Protein AF-A0A7V6TTZ9-F1 (afdb_monomer_lite)

Secondary structure (DSSP, 8-state):
-------HHHHHHHHHHHHHHHHHHHHHHHHHT-HHHHHHHHHHHHHHHHHHHTTT-HHHHHHHHHHHHHHHHHH-HHHHHHHHSS--SSPPPEETTEES---SHHHHHHHHHHHHHHTTS------HHHHHHHHHHHHHHHHHHHHTTSS---S-HHHHHHHHHHHHHHTT-

Sequence (173 aa):
KTVIKISYIEIAVFVTWRIGIIYSIGFLEFEIRSPAFIKHFQFTSLINEALAENEDDCLKQIMAVSKLYVKFMVENPEHFKFIFMTDHHNPIILKNGKFIKTDRWIVSVLENLFIGLRKNESSSESSWSLDALTIWSLIHGFTTMLVNNTIKYEGDYLDAVSLMLKEKVKILE

Structure (mmCIF, N/CA/C/O backbone):
data_AF-A0A7V6TTZ9-F1
#
_entry.id   AF-A0A7V6TTZ9-F1
#
loop_
_atom_site.group_PDB
_atom_site.id
_atom_site.type_symbol
_atom_site.label_atom_id
_atom_site.label_alt_id
_atom_site.label_comp_id
_atom_site.label_asym_id
_atom_site.label_entity_id
_atom_site.label_seq_id
_atom_site.pdbx_PDB_ins_code
_atom_site.Cartn_x
_atom_site.Cartn_y
_atom_site.Cartn_z
_atom_site.occupancy
_atom_site.B_iso_or_equiv
_atom_site.auth_seq_id
_atom_site.auth_comp_id
_atom_site.auth_asym_id
_atom_site.auth_atom_id
_atom_site.pdbx_PDB_model_num
ATOM 1 N N . LYS A 1 1 ? 21.110 68.713 -27.243 1.00 40.41 1 LYS A N 1
ATOM 2 C CA . LYS A 1 1 ? 21.946 67.497 -27.090 1.00 40.41 1 LYS A CA 1
ATOM 3 C C . LYS A 1 1 ? 21.763 66.981 -25.671 1.00 40.41 1 LYS A C 1
ATOM 5 O O . LYS A 1 1 ? 22.404 67.504 -24.774 1.00 40.41 1 LYS A O 1
ATOM 10 N N . THR A 1 2 ? 20.888 66.000 -25.477 1.00 29.00 2 THR A N 1
ATOM 11 C CA . THR A 1 2 ? 20.738 65.315 -24.187 1.00 29.00 2 THR A CA 1
ATOM 12 C C . THR A 1 2 ? 21.121 63.869 -24.437 1.00 29.00 2 THR A C 1
ATOM 14 O O . THR A 1 2 ? 20.373 63.119 -25.053 1.00 29.00 2 THR A O 1
ATOM 17 N N . VAL A 1 3 ? 22.356 63.525 -24.081 1.00 35.50 3 VAL A N 1
ATOM 18 C CA . VAL A 1 3 ? 22.851 62.150 -24.140 1.00 35.50 3 VAL A CA 1
ATOM 19 C C . VAL A 1 3 ? 22.308 61.458 -22.898 1.00 35.50 3 VAL A C 1
ATOM 21 O O . VAL A 1 3 ? 22.708 61.792 -21.784 1.00 35.50 3 VAL A O 1
ATOM 24 N N . ILE A 1 4 ? 21.367 60.534 -23.084 1.00 36.41 4 ILE A N 1
ATOM 25 C CA . ILE A 1 4 ? 20.889 59.665 -22.010 1.00 36.41 4 ILE A CA 1
ATOM 26 C C . ILE A 1 4 ? 22.043 58.708 -21.692 1.00 36.41 4 ILE A C 1
ATOM 28 O O . ILE A 1 4 ? 22.330 57.783 -22.450 1.00 36.41 4 ILE A O 1
ATOM 32 N N . LYS A 1 5 ? 22.759 58.980 -20.598 1.00 34.91 5 LYS A N 1
ATOM 3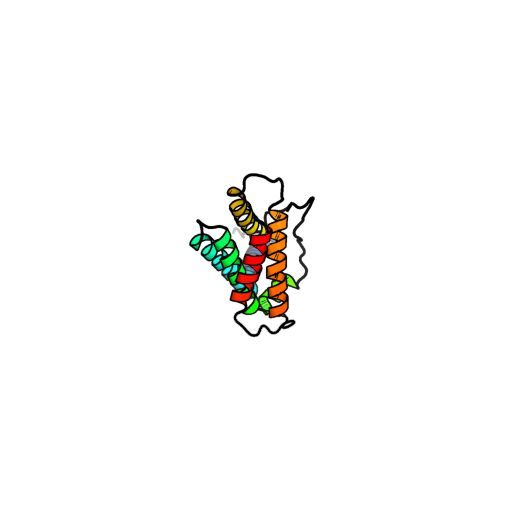3 C CA . LYS A 1 5 ? 23.713 58.041 -20.002 1.00 34.91 5 LYS A CA 1
ATOM 34 C C . LYS A 1 5 ? 22.902 56.931 -19.339 1.00 34.91 5 LYS A C 1
ATOM 36 O O . LYS A 1 5 ? 22.510 57.063 -18.186 1.00 34.91 5 LYS A O 1
ATOM 41 N N . ILE A 1 6 ? 22.648 55.855 -20.074 1.00 39.97 6 ILE A N 1
ATOM 42 C CA . ILE A 1 6 ? 22.178 54.608 -19.470 1.00 39.97 6 ILE A CA 1
ATOM 43 C C . ILE A 1 6 ? 23.391 53.994 -18.770 1.00 39.97 6 ILE A C 1
ATOM 45 O O . ILE A 1 6 ? 24.400 53.680 -19.405 1.00 39.97 6 ILE A O 1
ATOM 49 N N . SER A 1 7 ? 23.331 53.923 -17.442 1.00 34.72 7 SER A N 1
ATOM 50 C CA . SER A 1 7 ? 24.369 53.301 -16.624 1.00 34.72 7 SER A CA 1
ATOM 51 C C . SER A 1 7 ? 24.420 51.803 -16.932 1.00 34.72 7 SER A C 1
ATOM 53 O O . SER A 1 7 ? 23.385 51.139 -16.950 1.00 34.72 7 SER A O 1
ATOM 55 N N . TYR A 1 8 ? 25.621 51.250 -17.132 1.00 32.38 8 TYR A N 1
ATOM 56 C CA . TYR A 1 8 ? 25.862 49.814 -17.364 1.00 32.38 8 TYR A CA 1
ATOM 57 C C . TYR A 1 8 ? 25.227 48.900 -16.291 1.00 32.38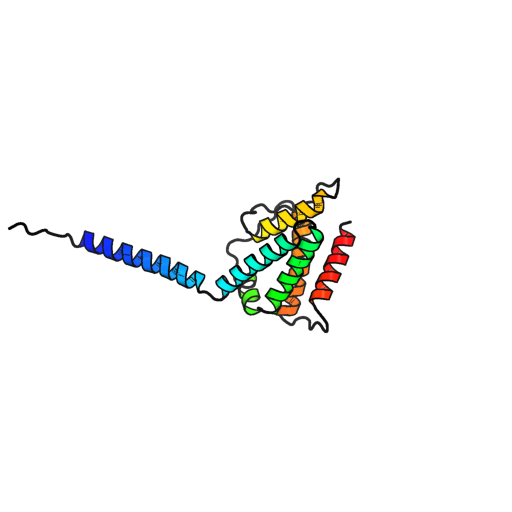 8 TYR A C 1
ATOM 59 O O . TYR A 1 8 ? 24.996 47.718 -16.538 1.00 32.38 8 TYR A O 1
ATOM 67 N N . ILE A 1 9 ? 24.905 49.453 -15.119 1.00 35.25 9 ILE A N 1
ATOM 68 C CA . ILE A 1 9 ? 24.276 48.752 -13.996 1.00 35.25 9 ILE A CA 1
ATOM 69 C C . ILE A 1 9 ? 22.792 48.440 -14.276 1.00 35.25 9 ILE A C 1
ATOM 71 O O . ILE A 1 9 ? 22.319 47.373 -13.895 1.00 35.25 9 ILE A O 1
ATOM 75 N N . GLU A 1 10 ? 22.060 49.291 -15.003 1.00 30.56 10 GLU A N 1
ATOM 76 C CA . GLU A 1 10 ? 20.623 49.074 -15.260 1.00 30.56 10 GLU A CA 1
ATOM 77 C C . GLU A 1 10 ? 20.367 47.997 -16.326 1.00 30.56 10 GLU A C 1
ATOM 79 O O . GLU A 1 10 ? 19.408 47.231 -16.225 1.00 30.56 10 GLU A O 1
ATOM 84 N N . ILE A 1 11 ? 21.269 47.856 -17.304 1.00 35.59 11 ILE A N 1
ATOM 85 C CA . ILE A 1 11 ? 21.198 46.790 -18.319 1.00 35.59 11 ILE A CA 1
ATOM 86 C C . ILE A 1 11 ? 21.558 45.429 -17.697 1.00 35.59 11 ILE A C 1
ATOM 88 O O . ILE A 1 11 ? 20.930 44.418 -18.014 1.00 35.59 11 ILE A O 1
ATOM 92 N N . ALA A 1 12 ? 22.510 45.394 -16.759 1.00 28.44 12 ALA A N 1
ATOM 93 C CA . ALA A 1 12 ? 22.902 44.167 -16.064 1.00 28.44 12 ALA A CA 1
ATOM 94 C C . ALA A 1 12 ? 21.780 43.608 -15.167 1.00 28.44 12 ALA A C 1
ATOM 96 O O . ALA A 1 12 ? 21.585 42.391 -15.117 1.00 28.44 12 ALA A O 1
ATOM 97 N N . VAL A 1 13 ? 20.993 44.473 -14.516 1.00 33.03 13 VAL A N 1
ATOM 98 C CA . VAL A 1 13 ? 19.831 44.057 -13.706 1.00 33.03 13 VAL A CA 1
ATOM 99 C C . VAL A 1 13 ? 18.702 43.510 -14.588 1.00 33.03 13 VAL A C 1
ATOM 101 O O . VAL A 1 13 ? 18.105 42.489 -14.258 1.00 33.03 13 VAL A O 1
ATOM 104 N N . PHE A 1 14 ? 18.454 44.103 -15.760 1.00 29.08 14 PHE A N 1
ATOM 105 C CA . PHE A 1 14 ? 17.416 43.619 -16.682 1.00 29.08 14 PHE A CA 1
ATOM 106 C C . PHE A 1 14 ? 17.763 42.273 -17.345 1.00 29.08 14 PHE A C 1
ATOM 108 O O . PHE A 1 14 ? 16.886 41.427 -17.543 1.00 29.08 14 PHE A O 1
ATOM 115 N N . VAL A 1 15 ? 19.042 42.050 -17.666 1.00 32.12 15 VAL A N 1
ATOM 116 C CA . VAL A 1 15 ? 19.519 40.790 -18.261 1.00 32.12 15 VAL A CA 1
ATOM 117 C C . VAL A 1 15 ? 19.564 39.668 -17.216 1.00 32.12 15 VAL A C 1
ATOM 119 O O . VAL A 1 15 ? 19.146 38.551 -17.512 1.00 32.12 15 VAL A O 1
ATOM 122 N N . THR A 1 16 ? 19.961 39.951 -15.972 1.00 33.28 16 THR A N 1
ATOM 123 C CA . THR A 1 16 ? 19.964 38.945 -14.891 1.00 33.28 16 THR A CA 1
ATOM 124 C C . THR A 1 16 ? 18.558 38.549 -14.434 1.00 33.28 16 THR A C 1
ATOM 126 O O . THR A 1 16 ? 18.333 37.371 -14.157 1.00 33.28 16 THR A O 1
ATOM 129 N N . TRP A 1 17 ? 17.578 39.462 -14.456 1.00 29.66 17 TRP A N 1
ATOM 130 C CA . TRP A 1 17 ? 16.181 39.125 -14.138 1.00 29.66 17 TRP A CA 1
ATOM 131 C C . TRP A 1 17 ? 15.511 38.268 -15.224 1.00 29.66 17 TRP A C 1
ATOM 133 O O . TRP A 1 17 ? 14.801 37.315 -14.906 1.00 29.66 17 TRP A O 1
ATOM 143 N N . ARG A 1 18 ? 15.785 38.525 -16.515 1.00 27.05 18 ARG A N 1
ATOM 144 C CA . ARG A 1 18 ? 15.282 37.660 -17.602 1.00 27.05 18 ARG A CA 1
ATOM 145 C C . ARG A 1 18 ? 15.942 36.285 -17.618 1.00 27.05 18 ARG A C 1
ATOM 147 O O . ARG A 1 18 ? 15.255 35.304 -17.869 1.00 27.05 18 ARG A O 1
ATOM 154 N N . ILE A 1 19 ? 17.236 36.195 -17.318 1.00 35.41 19 ILE A N 1
ATOM 155 C CA . ILE A 1 19 ? 17.934 34.908 -17.237 1.00 35.41 19 ILE A CA 1
ATOM 156 C C . ILE A 1 19 ? 17.449 34.114 -16.013 1.00 35.41 19 ILE A C 1
ATOM 158 O O . ILE A 1 19 ? 17.144 32.936 -16.153 1.00 35.41 19 ILE A O 1
ATOM 162 N N . GLY A 1 20 ? 17.266 34.748 -14.850 1.00 28.19 20 GLY A N 1
ATOM 163 C CA . GLY A 1 20 ? 16.732 34.093 -13.648 1.00 28.19 20 GLY A CA 1
ATOM 164 C C . GLY A 1 20 ? 15.323 33.519 -13.835 1.00 28.19 20 GLY A C 1
ATOM 165 O O . GLY A 1 20 ? 15.066 32.393 -13.426 1.00 28.19 20 GLY A O 1
ATOM 166 N N . ILE A 1 21 ? 14.438 34.231 -14.540 1.00 33.16 21 ILE A N 1
ATOM 167 C CA . ILE A 1 21 ? 13.096 33.729 -14.874 1.00 33.16 21 ILE A CA 1
ATOM 168 C C . ILE A 1 21 ? 13.168 32.576 -15.889 1.00 33.16 21 ILE A C 1
ATOM 170 O O . ILE A 1 21 ? 12.429 31.610 -15.746 1.00 33.16 21 ILE A O 1
ATOM 174 N N . ILE A 1 22 ? 14.084 32.608 -16.864 1.00 34.47 22 ILE A N 1
ATOM 175 C CA . ILE A 1 22 ? 14.283 31.496 -17.814 1.00 34.47 22 ILE A CA 1
ATOM 176 C C . ILE A 1 22 ? 14.882 30.264 -17.121 1.00 34.47 22 ILE A C 1
ATOM 178 O O . ILE A 1 22 ? 14.505 29.151 -17.465 1.00 34.47 22 ILE A O 1
ATOM 182 N N . TYR A 1 23 ? 15.759 30.424 -16.125 1.00 29.45 23 TYR A N 1
ATOM 183 C CA . TYR A 1 23 ? 16.263 29.296 -15.337 1.00 29.45 23 TYR A CA 1
ATOM 184 C C . TYR A 1 23 ? 15.219 28.762 -14.358 1.00 29.45 23 TYR A C 1
ATOM 186 O O . TYR A 1 23 ? 15.134 27.555 -14.213 1.00 29.45 23 TYR A O 1
ATOM 194 N N . SER A 1 24 ? 14.390 29.596 -13.724 1.00 30.23 24 SER A N 1
ATOM 195 C CA . SER A 1 24 ? 13.314 29.111 -12.847 1.00 30.23 24 SER A CA 1
ATOM 196 C C . SER A 1 24 ? 12.159 28.481 -13.625 1.00 30.23 24 SER A C 1
ATOM 198 O O . SER A 1 24 ? 11.656 27.450 -13.199 1.00 30.23 24 SER A O 1
ATOM 200 N N . ILE A 1 25 ? 11.773 29.039 -14.779 1.00 32.19 25 ILE A N 1
ATOM 201 C CA . ILE A 1 25 ? 10.786 28.432 -15.687 1.00 32.19 25 ILE A CA 1
ATOM 202 C C . ILE A 1 25 ? 11.387 27.213 -16.378 1.00 32.19 25 ILE A C 1
ATOM 204 O O . ILE A 1 25 ? 10.704 26.215 -16.485 1.00 32.19 25 ILE A O 1
ATOM 208 N N . GLY A 1 26 ? 12.657 27.242 -16.782 1.00 29.95 26 GLY A N 1
ATOM 209 C CA . GLY A 1 26 ? 13.353 26.100 -17.374 1.00 29.95 26 GLY A CA 1
ATOM 210 C C . GLY A 1 26 ? 13.614 24.974 -16.374 1.00 29.95 26 GLY A C 1
ATOM 211 O O . GLY A 1 26 ? 13.548 23.815 -16.753 1.00 29.95 26 GLY A O 1
ATOM 212 N N . PHE A 1 27 ? 13.852 25.285 -15.097 1.00 32.03 27 PHE A N 1
ATOM 213 C CA . PHE A 1 27 ? 13.969 24.311 -14.009 1.00 32.03 27 PHE A CA 1
ATOM 214 C C . PHE A 1 27 ? 12.596 23.749 -13.630 1.00 32.03 27 PHE A C 1
ATOM 216 O O . PHE A 1 27 ? 12.476 22.536 -13.536 1.00 32.03 27 PHE A O 1
ATOM 223 N N . LEU A 1 28 ? 11.542 24.577 -13.546 1.00 31.97 28 LEU A N 1
ATOM 224 C CA . LEU A 1 28 ? 10.165 24.082 -13.415 1.00 31.97 28 LEU A CA 1
ATOM 225 C C . LEU A 1 28 ? 9.743 23.251 -14.634 1.00 31.97 28 LEU A C 1
ATOM 227 O O . LEU A 1 28 ? 9.176 22.188 -14.465 1.00 31.97 28 LEU A O 1
ATOM 231 N N . GLU A 1 29 ? 10.016 23.687 -15.863 1.00 33.00 29 GLU A N 1
ATOM 232 C CA . GLU A 1 29 ? 9.691 22.952 -17.092 1.00 33.00 29 GLU A CA 1
ATOM 233 C C . GLU A 1 29 ? 10.497 21.657 -17.203 1.00 33.00 29 GLU A C 1
ATOM 235 O O . GLU A 1 29 ? 9.974 20.668 -17.705 1.00 33.00 29 GLU A O 1
ATOM 240 N N . 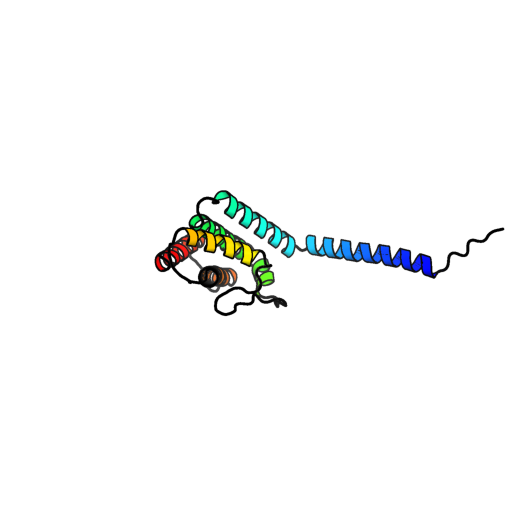PHE A 1 30 ? 11.746 21.631 -16.734 1.00 35.53 30 PHE A N 1
ATOM 241 C CA . PHE A 1 30 ? 12.583 20.431 -16.692 1.00 35.53 30 PHE A CA 1
ATOM 242 C C . PHE A 1 30 ? 12.139 19.463 -15.588 1.00 35.53 30 PHE A C 1
ATOM 244 O O . PHE A 1 30 ? 12.100 18.256 -15.816 1.00 35.53 30 PHE A O 1
ATOM 251 N N . GLU A 1 31 ? 11.735 19.975 -14.427 1.00 40.09 31 GLU A N 1
ATOM 252 C CA . GLU A 1 31 ? 11.172 19.195 -13.323 1.00 40.09 31 GLU A CA 1
ATOM 253 C C . GLU A 1 31 ? 9.781 18.645 -13.690 1.00 40.09 31 GLU A C 1
ATOM 255 O O . GLU A 1 31 ? 9.531 17.458 -13.501 1.00 40.09 31 GLU A O 1
ATOM 260 N N . ILE A 1 32 ? 8.940 19.437 -14.368 1.00 49.12 32 ILE A N 1
ATOM 261 C CA . ILE A 1 32 ? 7.647 19.021 -14.945 1.00 49.12 32 ILE A CA 1
ATOM 262 C C . ILE A 1 32 ? 7.838 18.037 -16.114 1.00 49.12 32 ILE A C 1
ATOM 264 O O . ILE A 1 32 ? 7.017 17.139 -16.288 1.00 49.12 32 ILE A O 1
ATOM 268 N N . ARG A 1 33 ? 8.912 18.156 -16.912 1.00 46.69 33 ARG A N 1
ATOM 269 C CA . ARG A 1 33 ? 9.247 17.212 -18.003 1.00 46.69 33 ARG A CA 1
ATOM 270 C C . ARG A 1 33 ? 10.036 15.993 -17.544 1.00 46.69 33 ARG A C 1
ATOM 272 O O . ARG A 1 33 ? 10.266 15.104 -18.366 1.00 46.69 33 ARG A O 1
ATOM 279 N N . SER A 1 34 ? 10.437 15.912 -16.275 1.00 63.16 34 SER A N 1
ATOM 280 C CA . SER A 1 34 ? 11.071 14.711 -15.746 1.00 63.16 34 SER A CA 1
ATOM 281 C C . SER A 1 34 ? 10.088 13.544 -15.879 1.00 63.16 34 SER A C 1
ATOM 283 O O . SER A 1 34 ? 8.991 13.602 -15.314 1.00 63.16 34 SER A O 1
ATOM 285 N N . PRO A 1 35 ? 10.450 12.455 -16.583 1.00 70.06 35 PRO A N 1
ATOM 286 C CA . PRO A 1 35 ? 9.573 11.295 -16.721 1.00 70.06 35 PRO A CA 1
ATOM 287 C C . PRO A 1 35 ? 9.121 10.731 -15.367 1.00 70.06 35 PRO A C 1
ATOM 289 O O . PRO A 1 35 ? 8.021 10.193 -15.260 1.00 70.06 35 PRO A O 1
ATOM 292 N N . ALA A 1 36 ? 9.942 10.883 -14.322 1.00 67.81 36 ALA A N 1
ATOM 293 C CA . ALA A 1 36 ? 9.599 10.473 -12.966 1.00 67.81 36 ALA A CA 1
ATOM 294 C C . ALA A 1 36 ? 8.517 11.366 -12.337 1.00 67.81 36 ALA A C 1
ATOM 296 O O . ALA A 1 36 ? 7.624 10.846 -11.672 1.00 67.81 36 ALA A O 1
ATOM 297 N N . PHE A 1 37 ? 8.554 12.680 -12.574 1.00 69.94 37 PHE A N 1
ATOM 298 C CA . PHE A 1 37 ? 7.553 13.614 -12.056 1.00 69.94 37 PHE A CA 1
ATOM 299 C C . PHE A 1 37 ? 6.197 13.428 -12.744 1.00 69.94 37 PHE A C 1
ATOM 301 O O . PHE A 1 37 ? 5.175 13.339 -12.068 1.00 69.94 37 PHE A O 1
ATOM 308 N N . ILE A 1 38 ? 6.185 13.268 -14.073 1.00 76.69 38 ILE A N 1
ATOM 309 C CA . ILE A 1 38 ? 4.956 12.989 -14.837 1.00 76.69 38 ILE A CA 1
ATOM 310 C C . ILE A 1 38 ? 4.308 11.692 -14.346 1.00 76.69 38 ILE A C 1
ATOM 312 O O . ILE A 1 38 ? 3.105 11.665 -14.092 1.00 76.69 38 ILE A O 1
ATOM 316 N N . LYS A 1 39 ? 5.103 10.630 -14.150 1.00 80.00 39 LYS A N 1
ATOM 317 C CA . LYS A 1 39 ? 4.605 9.365 -13.592 1.00 80.00 39 LYS A CA 1
ATOM 318 C C . LYS A 1 39 ? 4.072 9.531 -12.171 1.00 80.00 39 LYS A C 1
ATOM 320 O O . LYS A 1 39 ? 3.024 8.975 -11.864 1.00 80.00 39 LYS A O 1
ATOM 325 N N . HIS A 1 40 ? 4.740 10.322 -11.331 1.00 77.12 40 HIS A N 1
ATOM 326 C CA . HIS A 1 40 ? 4.255 10.610 -9.983 1.00 77.12 40 HIS A CA 1
ATOM 327 C C . HIS A 1 40 ? 2.906 11.340 -10.006 1.00 77.12 40 HIS A C 1
ATOM 329 O O . HIS A 1 40 ? 1.997 10.972 -9.272 1.00 77.12 40 HIS A O 1
ATOM 335 N N . PHE A 1 41 ? 2.749 12.338 -10.878 1.00 79.69 41 PHE A N 1
ATOM 336 C CA . PHE A 1 41 ? 1.496 13.077 -11.029 1.00 79.69 41 PHE A CA 1
ATOM 337 C C . PHE A 1 41 ? 0.359 12.202 -11.579 1.00 79.69 41 PHE A C 1
ATOM 339 O O . PHE A 1 41 ? -0.768 12.255 -11.096 1.00 79.69 41 PHE A O 1
ATOM 346 N N . GLN A 1 42 ? 0.649 11.349 -12.564 1.00 84.44 42 GLN A N 1
ATOM 347 C CA . GLN A 1 42 ? -0.318 10.362 -13.054 1.00 84.44 42 GLN A CA 1
ATOM 348 C C . GLN A 1 42 ? -0.742 9.406 -11.938 1.00 84.44 42 GLN A C 1
ATOM 350 O O . GLN A 1 42 ? -1.927 9.125 -11.782 1.00 84.44 42 GLN A O 1
ATOM 355 N N . PHE A 1 43 ? 0.214 8.950 -11.128 1.00 83.50 43 PHE A N 1
ATOM 356 C CA . PHE A 1 43 ? -0.057 8.090 -9.986 1.00 83.50 43 PHE A CA 1
ATOM 357 C C . PHE A 1 43 ? -0.982 8.759 -8.961 1.00 83.50 43 PHE A C 1
ATOM 359 O O . PHE A 1 43 ? -1.958 8.147 -8.534 1.00 83.50 43 PHE A O 1
ATOM 366 N N . THR A 1 44 ? -0.731 10.019 -8.593 1.00 83.81 44 THR A N 1
ATOM 367 C CA . THR A 1 44 ? -1.601 10.732 -7.646 1.00 83.81 44 THR A CA 1
ATOM 368 C C . THR A 1 44 ? -3.007 10.961 -8.207 1.00 83.81 44 THR A C 1
ATOM 370 O O . THR A 1 44 ? -3.972 10.812 -7.458 1.00 83.81 44 THR A O 1
ATOM 373 N N . SER A 1 45 ? -3.150 11.244 -9.510 1.00 86.06 45 SER A N 1
ATOM 374 C CA . SER A 1 45 ? -4.463 11.349 -10.178 1.00 86.06 45 SER A CA 1
ATOM 375 C C . SER A 1 45 ? -5.248 10.043 -10.091 1.00 86.06 45 SER A C 1
ATOM 377 O O . SER A 1 45 ? -6.376 10.036 -9.606 1.00 86.06 45 SER A O 1
ATOM 379 N N . LEU A 1 46 ? -4.616 8.927 -10.464 1.00 88.06 46 LEU A N 1
ATOM 380 C CA . LEU A 1 46 ? -5.231 7.599 -10.441 1.00 88.06 46 LEU A CA 1
ATOM 381 C C . LEU A 1 46 ? -5.701 7.192 -9.038 1.00 88.06 46 LEU A C 1
ATOM 383 O O . LEU A 1 46 ? -6.749 6.571 -8.878 1.00 88.06 46 LEU A O 1
ATOM 387 N N . ILE A 1 47 ? -4.937 7.554 -8.005 1.00 86.31 47 ILE A N 1
ATOM 388 C CA . ILE A 1 47 ? -5.320 7.302 -6.612 1.00 86.31 47 ILE A CA 1
ATOM 389 C C . ILE A 1 47 ? -6.549 8.135 -6.237 1.00 86.31 47 ILE A C 1
ATOM 391 O O . ILE A 1 47 ? -7.481 7.596 -5.648 1.00 86.31 47 ILE A O 1
ATOM 395 N N . ASN A 1 48 ? -6.585 9.420 -6.598 1.00 85.31 48 ASN A N 1
ATOM 396 C CA . ASN A 1 48 ? -7.736 10.281 -6.316 1.00 85.31 48 ASN A CA 1
ATOM 397 C C . ASN A 1 48 ? -9.008 9.806 -7.041 1.00 85.31 48 ASN A C 1
ATOM 399 O O . ASN A 1 48 ? -10.085 9.838 -6.453 1.00 85.31 48 ASN A O 1
ATOM 403 N N . GLU A 1 49 ? -8.886 9.327 -8.280 1.00 88.00 49 GLU A N 1
ATOM 404 C CA . GLU A 1 49 ? -9.995 8.728 -9.035 1.00 88.00 49 GLU A CA 1
ATOM 405 C C . GLU A 1 49 ? -10.527 7.470 -8.333 1.00 88.00 49 GLU A C 1
ATOM 407 O O . GLU A 1 49 ? -11.722 7.378 -8.060 1.00 88.00 49 GLU A O 1
ATOM 412 N N . ALA A 1 50 ? -9.641 6.554 -7.925 1.00 86.25 50 ALA A N 1
ATOM 413 C CA . ALA A 1 50 ? -10.032 5.344 -7.199 1.00 86.25 50 ALA A CA 1
ATOM 414 C C . ALA A 1 50 ? -10.712 5.643 -5.847 1.00 86.25 50 ALA A C 1
ATOM 416 O O . ALA A 1 50 ? -11.606 4.905 -5.421 1.00 86.25 50 ALA A O 1
ATOM 417 N N . LEU A 1 51 ? -10.295 6.720 -5.169 1.00 85.06 51 LEU A N 1
ATOM 418 C CA . LEU A 1 51 ? -10.945 7.208 -3.951 1.00 85.06 51 LEU A CA 1
ATOM 419 C C . LEU A 1 51 ? -12.363 7.716 -4.240 1.00 85.06 51 LEU A C 1
ATOM 421 O O . LEU A 1 51 ? -13.283 7.353 -3.509 1.00 85.06 51 LEU A O 1
ATOM 425 N N . ALA A 1 52 ? -12.540 8.510 -5.299 1.00 85.81 52 ALA A N 1
ATOM 426 C CA . ALA A 1 52 ? -13.834 9.073 -5.685 1.00 85.81 52 ALA A CA 1
ATOM 427 C C . ALA A 1 52 ? -14.835 7.997 -6.144 1.00 85.81 52 ALA A C 1
ATOM 429 O O . ALA A 1 52 ? -16.006 8.050 -5.784 1.00 85.81 52 ALA A O 1
ATOM 430 N N . GLU A 1 53 ? -14.384 6.974 -6.876 1.00 86.88 53 GLU A N 1
ATOM 431 C CA . GLU A 1 53 ? -15.243 5.866 -7.332 1.00 86.88 53 GLU A CA 1
ATOM 432 C C . GLU A 1 53 ? -15.816 5.010 -6.191 1.00 86.88 53 GLU A C 1
ATOM 434 O O . GLU A 1 53 ? -16.800 4.296 -6.382 1.00 86.88 53 GLU A O 1
ATOM 439 N N . ASN A 1 54 ? -15.200 5.057 -5.007 1.00 83.56 54 ASN A N 1
ATOM 440 C CA . ASN A 1 54 ? -15.559 4.232 -3.855 1.00 83.56 54 ASN A CA 1
ATOM 441 C C . ASN A 1 54 ? -15.890 5.083 -2.614 1.00 83.56 54 ASN A C 1
ATOM 443 O O . ASN A 1 54 ? -15.716 4.608 -1.496 1.00 83.56 54 ASN A O 1
ATOM 447 N N . GLU A 1 55 ? -16.336 6.333 -2.791 1.00 79.75 55 GLU A N 1
ATOM 448 C CA . GLU A 1 55 ? -16.510 7.322 -1.709 1.00 79.75 55 GLU A CA 1
ATOM 449 C C . GLU A 1 55 ? -17.342 6.816 -0.513 1.00 79.75 55 GLU A C 1
ATOM 451 O O . GLU A 1 55 ? -17.048 7.157 0.632 1.00 79.75 55 GLU A O 1
ATOM 456 N N . ASP A 1 56 ? -18.309 5.931 -0.762 1.00 81.81 56 ASP A N 1
ATOM 457 C CA . ASP A 1 56 ? -19.223 5.401 0.255 1.00 81.81 56 ASP A CA 1
ATOM 458 C C . ASP A 1 56 ? -18.659 4.231 1.088 1.00 81.81 56 ASP A C 1
ATOM 460 O O . ASP A 1 56 ? -19.303 3.778 2.037 1.00 81.81 56 ASP A O 1
ATOM 464 N N . ASP A 1 57 ? -17.485 3.689 0.743 1.00 84.00 57 ASP A N 1
ATOM 465 C CA . ASP A 1 57 ? -16.945 2.476 1.369 1.00 84.00 57 ASP A CA 1
ATOM 466 C C . ASP A 1 57 ? -15.419 2.548 1.528 1.00 84.00 57 ASP A C 1
ATOM 468 O O . ASP A 1 57 ? -14.645 2.201 0.629 1.00 84.00 57 ASP A O 1
ATOM 472 N N . CYS A 1 58 ? -14.974 2.953 2.722 1.00 83.94 58 CYS A N 1
ATOM 473 C CA . CYS A 1 58 ? -13.552 3.097 3.042 1.00 83.94 58 CYS A CA 1
ATOM 474 C C . CYS A 1 58 ? -12.759 1.793 2.878 1.00 83.94 58 CYS A C 1
ATOM 476 O O . CYS A 1 58 ? -11.585 1.831 2.507 1.00 83.94 58 CYS A O 1
ATOM 478 N N . LEU A 1 59 ? -13.374 0.630 3.115 1.00 85.00 59 LEU A N 1
ATOM 479 C CA . LEU A 1 59 ? -12.698 -0.653 2.936 1.00 85.00 59 LEU A CA 1
ATOM 480 C C . LEU A 1 59 ? -12.461 -0.937 1.448 1.00 85.00 59 LEU A C 1
ATOM 482 O O . LEU A 1 59 ? -11.363 -1.358 1.062 1.00 85.00 59 LEU A O 1
ATOM 486 N N . LYS A 1 60 ? -13.455 -0.659 0.595 1.00 87.75 60 LYS A N 1
ATOM 487 C CA . LYS A 1 60 ? -13.275 -0.717 -0.863 1.00 87.75 60 LYS A CA 1
ATOM 488 C C . LYS A 1 60 ? -12.237 0.288 -1.344 1.00 87.75 60 LYS A C 1
ATOM 490 O O . LYS A 1 60 ? -11.403 -0.096 -2.161 1.00 87.75 60 LYS A O 1
ATOM 495 N N . GLN A 1 61 ? -12.215 1.508 -0.805 1.00 88.88 61 GLN A N 1
ATOM 496 C CA . GLN A 1 61 ? -11.182 2.496 -1.131 1.00 88.88 61 GLN A CA 1
ATOM 497 C C . GLN A 1 61 ? -9.780 1.985 -0.787 1.00 88.88 61 GLN A C 1
ATOM 499 O O . GLN A 1 61 ? -8.904 1.993 -1.650 1.00 88.88 61 GLN A O 1
ATOM 504 N N . ILE A 1 62 ? -9.564 1.478 0.434 1.00 87.81 62 ILE A N 1
ATOM 505 C CA . ILE A 1 62 ? -8.270 0.909 0.852 1.00 87.81 62 ILE A CA 1
ATOM 506 C C . ILE A 1 62 ? -7.853 -0.215 -0.099 1.00 87.81 62 ILE A C 1
ATOM 508 O O . ILE A 1 62 ? -6.695 -0.274 -0.522 1.00 87.81 62 ILE A O 1
ATOM 512 N N . MET A 1 63 ? -8.784 -1.093 -0.476 1.00 90.38 63 MET A N 1
ATOM 513 C CA . MET A 1 63 ? -8.496 -2.208 -1.373 1.00 90.38 63 MET A CA 1
ATOM 514 C C . MET A 1 63 ? -8.181 -1.751 -2.804 1.00 90.38 63 MET A C 1
ATOM 516 O O . MET A 1 63 ? -7.211 -2.237 -3.390 1.00 90.38 63 MET A O 1
ATOM 520 N N . ALA A 1 64 ? -8.942 -0.804 -3.352 1.00 90.00 64 ALA A N 1
ATOM 521 C CA . ALA A 1 64 ? -8.721 -0.244 -4.684 1.00 90.00 64 ALA A CA 1
ATOM 522 C C . ALA A 1 64 ? -7.378 0.496 -4.765 1.00 90.00 64 ALA A C 1
ATOM 524 O O . ALA A 1 64 ? -6.547 0.183 -5.620 1.00 90.00 64 ALA A O 1
ATOM 525 N N . VAL A 1 65 ? -7.120 1.397 -3.813 1.00 90.31 65 VAL A N 1
ATOM 526 C CA . VAL A 1 65 ? -5.870 2.163 -3.697 1.00 90.31 65 VAL A CA 1
ATOM 527 C C . VAL A 1 65 ? -4.666 1.236 -3.549 1.00 90.31 65 VAL A C 1
ATOM 529 O O . VAL A 1 65 ? -3.657 1.425 -4.226 1.00 90.31 65 VAL A O 1
ATOM 532 N N . SER A 1 66 ? -4.770 0.195 -2.719 1.00 90.88 66 SER A N 1
ATOM 533 C CA . SER A 1 66 ? -3.675 -0.762 -2.522 1.00 90.88 66 SER A CA 1
ATOM 534 C C . SER A 1 66 ? -3.363 -1.552 -3.791 1.00 90.88 66 SER A C 1
ATOM 536 O O . SER A 1 66 ? -2.197 -1.682 -4.157 1.00 90.88 66 SER A O 1
ATOM 538 N N . LYS A 1 67 ? -4.383 -2.053 -4.502 1.00 93.12 67 LYS A N 1
ATOM 539 C CA . LYS A 1 67 ? -4.182 -2.748 -5.785 1.00 93.12 67 LYS A CA 1
ATOM 540 C C . LYS A 1 67 ? -3.557 -1.835 -6.829 1.00 93.12 67 LYS A C 1
ATOM 542 O O . LYS A 1 67 ? -2.626 -2.249 -7.517 1.00 93.12 67 LYS A O 1
ATOM 547 N N . LEU A 1 68 ? -4.047 -0.600 -6.921 1.00 92.94 68 LEU A N 1
ATOM 548 C CA . LEU A 1 68 ? -3.533 0.394 -7.855 1.00 92.94 68 LEU A CA 1
ATOM 549 C C . LEU A 1 68 ? -2.070 0.725 -7.557 1.00 92.94 68 LEU A C 1
ATOM 551 O O . LEU A 1 68 ? -1.254 0.751 -8.476 1.00 92.94 68 LEU A O 1
ATOM 555 N N . TYR A 1 69 ? -1.724 0.887 -6.278 1.00 91.31 69 TYR A N 1
ATOM 556 C CA . TYR A 1 69 ? -0.347 1.064 -5.828 1.00 91.31 69 TYR A CA 1
ATOM 557 C C . TYR A 1 69 ? 0.553 -0.095 -6.273 1.00 91.31 69 TYR A C 1
ATOM 559 O O . TYR A 1 69 ? 1.563 0.150 -6.934 1.00 91.31 69 TYR A O 1
ATOM 567 N N . VAL A 1 70 ? 0.185 -1.348 -5.964 1.00 93.06 70 VAL A N 1
ATOM 568 C CA . VAL A 1 70 ? 1.012 -2.514 -6.331 1.00 93.06 70 VAL A CA 1
ATOM 569 C C . VAL A 1 70 ? 1.169 -2.604 -7.843 1.00 93.06 70 VAL A C 1
ATOM 571 O O . VAL A 1 70 ? 2.294 -2.691 -8.330 1.00 93.06 70 VAL A O 1
ATOM 574 N N . LYS A 1 71 ? 0.060 -2.524 -8.589 1.00 94.56 71 LYS A N 1
ATOM 575 C CA . LYS A 1 71 ? 0.066 -2.581 -10.054 1.00 94.56 71 LYS A CA 1
ATOM 576 C C . LYS A 1 71 ? 1.000 -1.532 -10.644 1.00 94.56 71 LYS A C 1
ATOM 578 O O . LYS A 1 71 ? 1.908 -1.863 -11.400 1.00 94.56 71 LYS A O 1
ATOM 583 N N . PHE A 1 72 ? 0.809 -0.274 -10.252 1.00 91.62 72 PHE A N 1
ATOM 584 C CA . PHE A 1 72 ? 1.570 0.838 -10.802 1.00 91.62 72 PHE A CA 1
ATOM 585 C C . PHE A 1 72 ? 3.067 0.692 -10.526 1.00 91.62 72 PHE A C 1
ATOM 587 O O . PHE A 1 72 ? 3.878 0.903 -11.424 1.00 91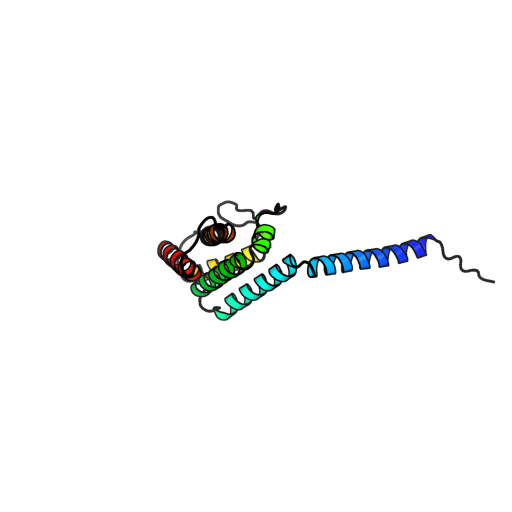.62 72 PHE A O 1
ATOM 594 N N . MET A 1 73 ? 3.446 0.303 -9.309 1.00 90.12 73 MET A N 1
ATOM 595 C CA . MET A 1 73 ? 4.853 0.163 -8.932 1.00 90.12 73 MET A CA 1
ATOM 596 C C . MET A 1 73 ? 5.526 -1.045 -9.594 1.00 90.12 73 MET A C 1
ATOM 598 O O . M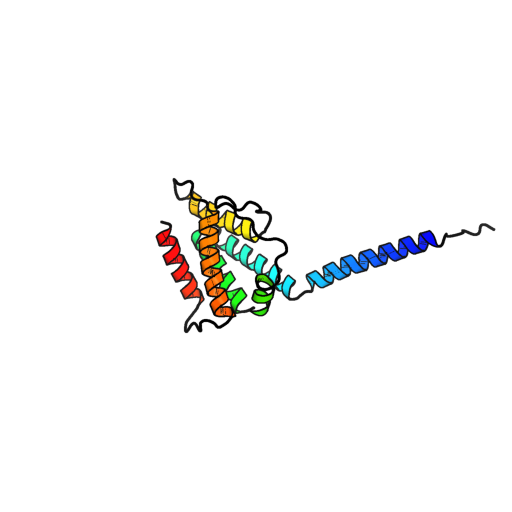ET A 1 73 ? 6.671 -0.930 -10.029 1.00 90.12 73 MET A O 1
ATOM 602 N N . VAL A 1 74 ? 4.819 -2.173 -9.729 1.00 92.06 74 VAL A N 1
ATOM 603 C CA . VAL A 1 74 ? 5.310 -3.373 -10.433 1.00 92.06 74 VAL A CA 1
ATOM 604 C C . VAL A 1 74 ? 5.485 -3.110 -11.929 1.00 92.06 74 VAL A C 1
ATOM 606 O O . VAL A 1 74 ? 6.484 -3.524 -12.511 1.00 92.06 74 VAL A O 1
ATOM 609 N N . GLU A 1 75 ? 4.561 -2.376 -12.551 1.00 92.56 75 GLU A N 1
ATOM 610 C CA . GLU A 1 75 ? 4.653 -1.978 -13.964 1.00 92.56 75 GLU A CA 1
ATOM 611 C C . GLU A 1 75 ? 5.701 -0.875 -14.201 1.00 92.56 75 GLU A C 1
ATOM 613 O O . GLU A 1 75 ? 6.180 -0.690 -15.322 1.00 92.56 75 GLU A O 1
ATOM 618 N N . ASN A 1 76 ? 6.093 -0.142 -13.153 1.00 91.06 76 ASN A N 1
ATOM 619 C CA . ASN A 1 76 ? 7.040 0.971 -13.224 1.00 91.06 76 ASN A CA 1
ATOM 620 C C . ASN A 1 76 ? 8.188 0.826 -12.200 1.00 91.06 76 ASN A C 1
ATOM 622 O O . ASN A 1 76 ? 8.380 1.713 -11.361 1.00 91.06 76 ASN A O 1
ATOM 626 N N . PRO A 1 77 ? 9.019 -0.230 -12.290 1.00 89.19 77 PRO A N 1
ATOM 627 C CA . PRO A 1 77 ? 10.034 -0.540 -11.279 1.00 89.19 77 PRO A CA 1
ATOM 628 C C . PRO A 1 77 ? 11.104 0.555 -11.138 1.00 89.19 77 PRO A C 1
ATOM 630 O O . PRO A 1 77 ? 11.574 0.833 -10.040 1.00 89.19 77 PRO A O 1
ATOM 633 N N . GLU A 1 78 ? 11.460 1.239 -12.228 1.00 85.31 78 GLU A N 1
ATOM 634 C CA . GLU A 1 78 ? 12.411 2.360 -12.189 1.00 85.31 78 GLU A CA 1
ATOM 635 C C . GLU A 1 78 ? 11.851 3.570 -11.432 1.00 85.31 78 GLU A C 1
ATOM 637 O O . GLU A 1 78 ? 12.578 4.255 -10.716 1.00 85.31 78 GLU A O 1
ATOM 642 N N . HIS A 1 79 ? 10.540 3.801 -11.529 1.00 83.38 79 HIS A N 1
ATOM 643 C CA . HIS A 1 79 ? 9.875 4.839 -10.750 1.00 83.38 79 HIS A CA 1
ATOM 644 C C . HIS A 1 79 ? 9.824 4.468 -9.264 1.00 83.38 79 HIS A C 1
ATOM 646 O O . HIS A 1 79 ? 10.085 5.315 -8.414 1.00 83.38 79 HIS A O 1
ATOM 652 N N . PHE A 1 80 ? 9.568 3.194 -8.952 1.00 84.06 80 PHE A N 1
ATOM 653 C CA . PHE A 1 80 ? 9.624 2.682 -7.585 1.00 84.06 80 PHE A CA 1
ATOM 654 C C . PHE A 1 80 ? 11.013 2.885 -6.959 1.00 84.06 80 PHE A C 1
ATOM 656 O O . PHE A 1 80 ? 11.120 3.458 -5.875 1.00 84.06 80 PHE A O 1
ATOM 663 N N . LYS A 1 81 ? 12.084 2.487 -7.658 1.00 83.69 81 LYS A N 1
ATOM 664 C CA . LYS A 1 81 ? 13.466 2.688 -7.190 1.00 83.69 81 LYS A CA 1
ATOM 665 C C . LYS A 1 81 ? 13.791 4.167 -7.013 1.00 83.69 81 LYS A C 1
ATOM 667 O O . LYS A 1 81 ? 14.377 4.538 -6.003 1.00 83.69 81 LYS A O 1
ATOM 672 N N . PHE A 1 82 ? 13.378 5.009 -7.961 1.00 80.25 82 PHE A N 1
ATOM 673 C CA . PHE A 1 82 ? 13.564 6.453 -7.857 1.00 80.25 82 PHE A CA 1
ATOM 674 C C . PHE A 1 82 ? 12.875 7.031 -6.621 1.00 80.25 82 PHE A C 1
ATOM 676 O O . PHE A 1 82 ? 13.462 7.860 -5.948 1.00 80.25 82 PHE A O 1
ATOM 683 N N . ILE A 1 83 ? 11.656 6.595 -6.294 1.00 76.31 83 ILE A N 1
ATOM 684 C CA . ILE A 1 83 ? 10.959 7.103 -5.111 1.00 76.31 83 ILE A CA 1
ATOM 685 C C . ILE A 1 83 ? 11.602 6.579 -3.828 1.00 76.31 83 ILE A C 1
ATOM 687 O O . ILE A 1 83 ? 11.825 7.372 -2.930 1.00 76.31 83 ILE A O 1
ATOM 691 N N . PHE A 1 84 ? 11.877 5.280 -3.708 1.00 75.69 84 PHE A N 1
ATOM 692 C CA . PHE A 1 84 ? 12.171 4.664 -2.405 1.00 75.69 84 PHE A CA 1
ATOM 693 C C . PHE A 1 84 ? 13.650 4.372 -2.133 1.00 75.69 84 PHE A C 1
ATOM 695 O O . PHE A 1 84 ? 14.005 4.082 -0.993 1.00 75.69 84 PHE A O 1
ATOM 702 N N . MET A 1 85 ? 14.516 4.415 -3.149 1.00 71.62 85 MET A N 1
ATOM 703 C CA . MET A 1 85 ? 15.949 4.115 -3.004 1.00 71.62 85 MET A CA 1
ATOM 704 C C . MET A 1 85 ? 16.844 5.352 -3.130 1.00 71.62 85 MET A C 1
ATOM 706 O O . MET A 1 85 ? 18.059 5.236 -2.988 1.00 71.62 85 MET A O 1
ATOM 710 N N . THR A 1 86 ? 16.273 6.533 -3.382 1.00 69.81 86 THR A N 1
ATOM 711 C CA . THR A 1 86 ? 16.994 7.808 -3.271 1.00 69.81 86 THR A CA 1
ATOM 712 C C . THR A 1 86 ? 16.877 8.365 -1.859 1.00 69.81 86 THR A C 1
ATOM 714 O O . THR A 1 86 ? 15.815 8.258 -1.245 1.00 69.81 86 THR A O 1
ATOM 717 N N . ASP A 1 87 ? 17.933 9.008 -1.361 1.00 62.50 87 ASP A N 1
ATOM 718 C CA . ASP A 1 87 ? 17.941 9.588 -0.019 1.00 62.50 87 ASP A CA 1
ATOM 719 C C . ASP A 1 87 ? 16.791 10.583 0.189 1.00 62.50 87 ASP A C 1
ATOM 721 O O . ASP A 1 87 ? 16.655 11.604 -0.490 1.00 62.50 87 ASP A O 1
ATOM 725 N N . HIS A 1 88 ? 15.957 10.302 1.187 1.00 63.91 88 HIS A N 1
ATOM 726 C CA . HIS A 1 88 ? 14.882 11.193 1.588 1.00 63.91 88 HIS A CA 1
ATOM 727 C C . HIS A 1 88 ? 15.392 12.235 2.584 1.00 63.91 88 HIS A C 1
ATOM 729 O O . HIS A 1 88 ? 15.492 11.974 3.781 1.00 63.91 88 HIS A O 1
ATOM 735 N N . HIS A 1 89 ? 15.618 13.464 2.119 1.00 65.94 89 HIS A N 1
ATOM 736 C CA . HIS A 1 89 ? 16.001 14.580 2.996 1.00 65.94 89 HIS A CA 1
ATOM 737 C C . HIS A 1 89 ? 14.889 15.031 3.966 1.00 65.94 89 HIS A C 1
ATOM 739 O O . HIS A 1 89 ? 15.143 15.817 4.876 1.00 65.94 89 HIS A O 1
ATOM 745 N N . ASN A 1 90 ? 13.658 14.532 3.801 1.00 69.81 90 ASN A N 1
ATOM 746 C CA . ASN A 1 90 ? 12.518 14.856 4.658 1.00 69.81 90 ASN A CA 1
ATOM 747 C C . ASN A 1 90 ? 11.785 13.571 5.103 1.00 69.81 90 ASN A C 1
ATOM 749 O O . ASN A 1 90 ? 10.879 13.120 4.400 1.00 69.81 90 ASN A O 1
ATOM 753 N N . PRO A 1 91 ? 12.138 12.942 6.236 1.00 74.00 91 PRO A N 1
ATOM 754 C CA . PRO A 1 91 ? 11.509 11.700 6.704 1.00 74.00 91 PRO A CA 1
ATOM 755 C C . PRO A 1 91 ? 10.106 11.922 7.295 1.00 74.00 91 PRO A C 1
ATOM 757 O O . PRO A 1 91 ? 9.787 13.010 7.780 1.00 74.00 91 PRO A O 1
ATOM 760 N N . ILE A 1 92 ? 9.235 10.905 7.229 1.00 76.94 92 ILE A N 1
ATOM 761 C CA . ILE A 1 92 ? 7.929 10.936 7.914 1.00 76.94 92 ILE A CA 1
ATOM 762 C C . ILE A 1 92 ? 8.199 10.715 9.401 1.00 76.94 92 ILE A C 1
ATOM 764 O O . ILE A 1 92 ? 8.826 9.728 9.774 1.00 76.94 92 ILE A O 1
ATOM 768 N N . ILE A 1 93 ? 7.744 11.636 10.251 1.00 81.69 93 ILE A N 1
ATOM 769 C CA . ILE A 1 93 ? 8.012 11.571 11.690 1.00 81.69 93 ILE A CA 1
ATOM 770 C C . ILE A 1 93 ? 6.817 10.938 12.403 1.00 81.69 93 ILE A C 1
ATOM 772 O O . ILE A 1 93 ? 5.712 11.486 12.368 1.00 81.69 93 ILE A O 1
ATOM 776 N N . LEU A 1 94 ? 7.066 9.821 13.087 1.00 80.88 94 LEU A N 1
ATOM 777 C CA . LEU A 1 94 ? 6.125 9.155 13.984 1.00 80.88 94 LEU A CA 1
ATOM 778 C C . LEU A 1 94 ? 6.548 9.400 15.441 1.00 80.88 94 LEU A C 1
ATOM 780 O O . LEU A 1 94 ? 7.699 9.155 15.801 1.00 80.88 94 LEU A O 1
ATOM 784 N N . LYS A 1 95 ? 5.635 9.862 16.299 1.00 82.56 95 LYS A N 1
ATOM 785 C CA . LYS A 1 95 ? 5.865 10.005 17.748 1.00 82.56 95 LYS A CA 1
ATOM 786 C C . LYS A 1 95 ? 4.654 9.515 18.513 1.00 82.56 95 LYS A C 1
ATOM 788 O O . LYS A 1 95 ? 3.530 9.898 18.206 1.00 82.56 95 LYS A O 1
ATOM 793 N N . ASN A 1 96 ? 4.896 8.669 19.513 1.00 81.94 96 ASN A N 1
ATOM 794 C CA . ASN A 1 96 ? 3.854 8.039 20.329 1.00 81.94 96 ASN A CA 1
ATOM 795 C C . ASN A 1 96 ? 2.764 7.375 19.466 1.00 81.94 96 ASN A C 1
ATOM 797 O O . ASN A 1 96 ? 1.574 7.524 19.726 1.00 81.94 96 ASN A O 1
ATOM 801 N N . GLY A 1 97 ? 3.183 6.712 18.383 1.00 76.19 97 GLY A N 1
ATOM 802 C CA . GLY A 1 97 ? 2.281 6.044 17.448 1.00 76.19 97 GLY A CA 1
ATOM 803 C C . GLY A 1 97 ? 1.464 6.972 16.547 1.00 76.19 97 GLY A C 1
ATOM 804 O O . GLY A 1 97 ? 0.563 6.469 15.895 1.00 76.19 97 GLY A O 1
ATOM 805 N N . LYS A 1 98 ? 1.741 8.283 16.485 1.00 80.12 98 LYS A N 1
ATOM 806 C CA . LYS A 1 98 ? 1.016 9.263 15.651 1.00 80.12 98 LYS A CA 1
ATOM 807 C C . LYS A 1 98 ? 1.949 9.977 14.674 1.00 80.12 98 LYS A C 1
ATOM 809 O O . LYS A 1 98 ? 3.098 10.267 15.019 1.00 80.12 98 LYS A O 1
ATOM 814 N N . PHE A 1 99 ? 1.465 10.286 13.472 1.00 80.69 99 PHE A N 1
ATOM 815 C CA . PHE A 1 99 ? 2.203 11.120 12.516 1.00 80.69 99 PHE A CA 1
ATOM 816 C C . PHE A 1 99 ? 2.232 12.586 12.986 1.00 80.69 99 PHE A C 1
ATOM 818 O O . PHE A 1 99 ? 1.196 13.143 13.331 1.00 80.69 99 PHE A O 1
ATOM 825 N N . ILE A 1 100 ? 3.416 13.216 13.025 1.00 75.44 100 ILE A N 1
ATOM 826 C CA . ILE A 1 100 ? 3.576 14.616 13.493 1.00 75.44 100 ILE A CA 1
ATOM 827 C C . ILE A 1 100 ? 3.488 15.626 12.341 1.00 75.44 100 ILE A C 1
ATOM 829 O O . ILE A 1 100 ? 3.078 16.766 12.540 1.00 75.44 100 ILE A O 1
ATOM 833 N N . LYS A 1 101 ? 3.910 15.223 11.139 1.00 65.00 101 LYS A N 1
ATOM 834 C CA . LYS A 1 101 ? 3.886 16.051 9.927 1.00 65.00 101 LYS A CA 1
ATOM 835 C C . LYS A 1 101 ? 2.985 15.385 8.893 1.00 65.00 101 LYS A C 1
ATOM 837 O O . LYS A 1 101 ? 3.373 14.377 8.304 1.00 65.00 101 LYS A O 1
ATOM 842 N N . THR A 1 102 ? 1.781 15.925 8.733 1.00 59.84 102 THR A N 1
ATOM 843 C CA . THR A 1 102 ? 0.730 15.412 7.839 1.00 59.84 102 THR A CA 1
ATOM 844 C C . THR A 1 102 ? 0.630 16.186 6.522 1.00 59.84 102 THR A C 1
ATOM 846 O O . THR A 1 102 ? -0.234 15.892 5.707 1.00 59.84 102 THR A O 1
ATOM 849 N N . ASP A 1 103 ? 1.540 17.134 6.271 1.00 59.25 103 ASP A N 1
ATOM 850 C CA . ASP A 1 103 ? 1.594 17.970 5.061 1.00 59.25 103 ASP A CA 1
ATOM 851 C C . ASP A 1 103 ? 1.974 17.197 3.787 1.00 59.25 103 ASP A C 1
ATOM 853 O O . ASP A 1 103 ? 1.951 17.738 2.682 1.00 59.25 103 ASP A O 1
ATOM 857 N N . ARG A 1 104 ? 2.295 15.908 3.916 1.00 72.12 104 ARG A N 1
ATOM 858 C CA . ARG A 1 104 ? 2.459 15.018 2.773 1.00 72.12 104 ARG A CA 1
ATOM 859 C C . ARG A 1 104 ? 1.129 14.451 2.312 1.00 72.12 104 ARG A C 1
ATOM 861 O O . ARG A 1 104 ? 0.465 13.759 3.076 1.00 72.12 104 ARG A O 1
ATOM 868 N N . TRP A 1 105 ? 0.866 14.595 1.012 1.00 77.62 105 TRP A N 1
ATOM 869 C CA . TRP A 1 105 ? -0.310 14.046 0.331 1.00 77.62 105 TRP A CA 1
ATOM 870 C C . TRP A 1 105 ? -0.611 12.590 0.720 1.00 77.62 105 TRP A C 1
ATOM 872 O O . TRP A 1 105 ? -1.738 12.280 1.085 1.00 77.62 105 TRP A O 1
ATOM 882 N N . ILE A 1 106 ? 0.398 11.709 0.743 1.00 75.81 106 ILE A N 1
ATOM 883 C CA . ILE A 1 106 ? 0.189 10.297 1.101 1.00 75.81 106 ILE A CA 1
ATOM 884 C C . ILE A 1 106 ? -0.263 10.109 2.557 1.00 75.81 106 ILE A C 1
ATOM 886 O O . ILE A 1 106 ? -1.079 9.238 2.837 1.00 75.81 106 ILE A O 1
ATOM 890 N N . VAL A 1 107 ? 0.227 10.940 3.484 1.00 75.81 107 VAL A N 1
ATOM 891 C CA . VAL A 1 107 ? -0.189 10.889 4.892 1.00 75.81 107 VAL A CA 1
ATOM 892 C C . VAL A 1 107 ? -1.630 11.373 5.016 1.00 75.81 107 VAL A C 1
ATOM 894 O O . VAL A 1 107 ? -2.399 10.734 5.721 1.00 75.81 107 VAL A O 1
ATOM 897 N N . SER A 1 108 ? -2.019 12.422 4.283 1.00 79.69 108 SER A N 1
ATOM 898 C CA . SER A 1 108 ? -3.404 12.911 4.254 1.00 79.69 108 SER A CA 1
ATOM 899 C C . SER A 1 108 ? -4.376 11.889 3.647 1.00 79.69 108 SER A C 1
ATOM 901 O O . SER A 1 108 ? -5.478 11.706 4.157 1.00 79.69 108 SER A O 1
ATOM 903 N N . VAL A 1 109 ? -3.972 11.183 2.583 1.00 81.62 109 VAL A N 1
ATOM 904 C CA . VAL A 1 109 ? -4.774 10.095 1.989 1.00 81.62 109 VAL A CA 1
ATOM 905 C C . VAL A 1 109 ? -4.980 8.966 2.999 1.00 81.62 109 VAL A C 1
ATOM 907 O O . VAL A 1 109 ? -6.110 8.535 3.216 1.00 81.62 109 VAL A O 1
ATOM 910 N N . LEU A 1 110 ? -3.907 8.513 3.655 1.00 81.69 110 LEU A N 1
ATOM 911 C CA . LEU A 1 110 ? -3.989 7.479 4.689 1.00 81.69 110 LEU A CA 1
ATOM 912 C C . LEU A 1 110 ? -4.833 7.936 5.887 1.00 81.69 110 LEU A C 1
ATOM 914 O O . LEU A 1 110 ? -5.641 7.170 6.399 1.00 81.69 110 LEU A O 1
ATOM 918 N N . GLU A 1 111 ? -4.690 9.184 6.319 1.00 83.00 111 GLU A N 1
ATOM 919 C CA . GLU A 1 111 ? -5.498 9.752 7.396 1.00 83.00 111 GLU A CA 1
ATOM 920 C C . GLU A 1 111 ? -6.993 9.663 7.079 1.00 83.00 111 GLU A C 1
ATOM 922 O O . GLU A 1 111 ? -7.754 9.089 7.859 1.00 83.00 111 GLU A O 1
ATOM 927 N N . ASN A 1 112 ? -7.403 10.134 5.900 1.00 82.38 112 ASN A N 1
ATOM 928 C CA . ASN A 1 112 ? -8.802 10.114 5.479 1.00 82.38 112 ASN A CA 1
ATOM 929 C C . ASN A 1 112 ? -9.374 8.691 5.418 1.00 82.38 112 ASN A C 1
ATOM 931 O O . ASN A 1 112 ? -10.466 8.446 5.932 1.00 82.38 112 ASN A O 1
ATOM 935 N N . LEU A 1 113 ? -8.620 7.748 4.845 1.00 82.69 113 LEU A N 1
ATOM 936 C CA . LEU A 1 113 ? -9.044 6.353 4.701 1.00 82.69 113 LEU A CA 1
ATOM 937 C C . LEU A 1 113 ? -9.248 5.659 6.051 1.00 82.69 113 LEU A C 1
ATOM 939 O O . LEU A 1 113 ? -10.280 5.031 6.286 1.00 82.69 113 LEU A O 1
ATOM 943 N N . PHE A 1 114 ? -8.268 5.769 6.947 1.00 81.94 114 PHE A N 1
ATOM 944 C CA . PHE A 1 114 ? -8.265 5.007 8.197 1.00 81.94 114 PHE A CA 1
ATOM 945 C C . PHE A 1 114 ? -9.091 5.673 9.299 1.00 81.94 114 PHE A C 1
ATOM 947 O O . PHE A 1 114 ? -9.665 4.971 10.131 1.00 81.94 114 PHE A O 1
ATOM 954 N N . ILE A 1 115 ? -9.229 7.003 9.289 1.00 80.81 115 ILE A N 1
ATOM 955 C CA . ILE A 1 115 ? -10.239 7.676 10.116 1.00 80.81 115 ILE A CA 1
ATOM 956 C C . ILE A 1 115 ? -11.642 7.296 9.632 1.00 80.81 115 ILE A C 1
ATOM 958 O O . ILE A 1 115 ? -12.501 7.001 10.461 1.00 80.81 115 ILE A O 1
ATOM 962 N N . GLY A 1 116 ? -11.881 7.277 8.315 1.00 76.12 116 GLY A N 1
ATOM 963 C CA . GLY A 1 116 ? -13.161 6.874 7.729 1.00 76.12 116 GLY A CA 1
ATOM 964 C C . GLY A 1 116 ? -13.567 5.451 8.116 1.00 76.12 116 GLY A C 1
ATOM 965 O O . GLY A 1 116 ? -14.674 5.251 8.609 1.00 76.12 116 GLY A O 1
ATOM 966 N N . LEU A 1 117 ? -12.638 4.496 8.009 1.00 76.19 117 LEU A N 1
ATOM 967 C CA . LEU A 1 117 ? -12.847 3.102 8.414 1.00 76.19 117 LEU A CA 1
ATOM 968 C C . LEU A 1 117 ? -13.270 2.984 9.891 1.00 76.19 117 LEU A C 1
ATOM 970 O O . LEU A 1 117 ? -14.187 2.238 10.222 1.00 76.19 117 LEU A O 1
ATOM 974 N N . ARG A 1 118 ? -12.650 3.781 10.769 1.00 73.75 118 ARG A N 1
ATOM 975 C CA . ARG A 1 118 ? -12.885 3.758 12.220 1.00 73.75 118 ARG A CA 1
ATOM 976 C C . ARG A 1 118 ? -14.132 4.508 12.676 1.00 73.75 118 ARG A C 1
ATOM 978 O O . ARG A 1 118 ? -14.591 4.266 13.786 1.00 73.75 118 ARG A O 1
ATOM 985 N N . LYS A 1 119 ? -14.723 5.393 11.862 1.00 66.69 119 LYS A N 1
ATOM 986 C CA . LYS A 1 119 ? -15.991 6.070 12.219 1.00 66.69 119 LYS A CA 1
ATOM 987 C C . LYS A 1 119 ? -17.139 5.084 12.471 1.00 66.69 119 LYS A C 1
ATOM 989 O O . LYS A 1 119 ? -18.079 5.436 13.178 1.00 66.69 119 LYS A O 1
ATOM 994 N N . ASN A 1 120 ? -17.042 3.871 11.927 1.00 58.53 120 ASN A N 1
ATOM 995 C CA . ASN A 1 120 ? -18.019 2.802 12.123 1.00 58.53 120 ASN A CA 1
ATOM 996 C C . ASN A 1 120 ? -17.774 1.975 13.400 1.00 58.53 120 ASN A C 1
ATOM 998 O O . ASN A 1 120 ? -18.671 1.257 13.833 1.00 58.53 120 ASN A O 1
ATOM 1002 N N . GLU A 1 121 ? -16.605 2.101 14.035 1.00 57.41 121 GLU A N 1
ATOM 1003 C CA . GLU A 1 121 ? -16.244 1.378 15.254 1.00 57.41 121 GLU A CA 1
ATOM 1004 C C . GLU A 1 121 ? -16.297 2.317 16.461 1.00 57.41 121 GLU A C 1
ATOM 1006 O O . GLU A 1 121 ? -15.437 3.171 16.692 1.00 57.41 121 GLU A O 1
ATOM 1011 N N . SER A 1 122 ? -17.338 2.160 17.276 1.00 48.91 122 SER A N 1
ATOM 1012 C CA . SER A 1 122 ? -17.375 2.780 18.593 1.00 48.91 122 SER A CA 1
ATOM 1013 C C . SER A 1 122 ? -16.266 2.172 19.455 1.00 48.91 122 SER A C 1
ATOM 1015 O O . SER A 1 122 ? -16.295 0.972 19.702 1.00 48.91 122 SER A O 1
ATOM 1017 N N . SER A 1 123 ? -15.364 3.004 19.980 1.00 49.56 123 SER A N 1
ATOM 1018 C CA . SER A 1 123 ? -14.333 2.658 20.976 1.00 49.56 123 SER A CA 1
ATOM 1019 C C . SER A 1 123 ? -13.035 2.021 20.449 1.00 49.56 123 SER A C 1
ATOM 1021 O O . SER A 1 123 ? -12.880 0.807 20.392 1.00 49.56 123 SER A O 1
ATOM 1023 N N . SER A 1 124 ? -12.000 2.847 20.284 1.00 49.44 124 SER A N 1
ATOM 1024 C CA . SER A 1 124 ? -10.790 2.787 21.129 1.00 49.44 124 SER A CA 1
ATOM 1025 C C . SER A 1 124 ? -9.821 3.911 20.748 1.00 49.44 124 SER A C 1
ATOM 1027 O O . SER A 1 124 ? -9.788 4.358 19.606 1.00 49.44 124 SER A O 1
ATOM 1029 N N . GLU A 1 125 ? -8.988 4.353 21.694 1.00 53.28 125 GLU A N 1
ATOM 1030 C CA . GLU A 1 125 ? -7.851 5.272 21.493 1.00 53.28 125 GLU A CA 1
ATOM 1031 C C . GLU A 1 125 ? -6.730 4.684 20.600 1.00 53.28 125 GLU A C 1
ATOM 1033 O O . GLU A 1 125 ? -5.563 5.071 20.709 1.00 53.28 125 GLU A O 1
ATOM 1038 N N . SER A 1 126 ? -7.038 3.720 19.728 1.00 56.22 126 SER A N 1
ATOM 1039 C CA . SER A 1 126 ? -6.048 3.148 18.825 1.00 56.22 126 SER A CA 1
ATOM 1040 C C . SER A 1 126 ? -5.761 4.119 17.678 1.00 56.22 126 SER A C 1
ATOM 1042 O O . SER A 1 126 ? -6.640 4.659 17.007 1.00 56.22 126 SER A O 1
ATOM 1044 N N . SER A 1 127 ? -4.477 4.430 17.521 1.00 72.06 127 SER A N 1
ATOM 1045 C CA . SER A 1 127 ? -4.003 5.414 16.558 1.00 72.06 127 SER A CA 1
ATOM 1046 C C . SER A 1 127 ? -4.185 4.888 15.134 1.00 72.06 127 SER A C 1
ATOM 1048 O O . SER A 1 127 ? -3.467 3.969 14.741 1.00 72.06 127 SER A O 1
ATOM 1050 N N . TRP A 1 128 ? -5.061 5.520 14.340 1.00 81.62 128 TRP A N 1
ATOM 1051 C CA . TRP A 1 128 ? -5.221 5.266 12.896 1.00 81.62 128 TRP A CA 1
ATOM 1052 C C . TRP A 1 128 ? -3.879 5.215 12.152 1.00 81.62 128 TRP A C 1
ATOM 1054 O O . TRP A 1 128 ? -3.735 4.519 11.150 1.00 81.62 128 TRP A O 1
ATOM 1064 N N . SER A 1 129 ? -2.871 5.938 12.657 1.00 83.50 129 SER A N 1
ATOM 1065 C CA . SER A 1 129 ? -1.535 5.977 12.077 1.00 83.50 129 SER A CA 1
ATOM 1066 C C . SER A 1 129 ? -0.834 4.617 12.124 1.00 83.50 129 SER A C 1
ATOM 1068 O O . SER A 1 129 ? -0.066 4.315 11.215 1.00 83.50 129 SER A O 1
ATOM 1070 N N . LEU A 1 130 ? -1.080 3.793 13.149 1.00 83.75 130 LEU A N 1
ATOM 1071 C CA . LEU A 1 130 ? -0.481 2.460 13.255 1.00 83.75 130 LEU A CA 1
ATOM 1072 C C . LEU A 1 130 ? -1.131 1.462 12.295 1.00 83.75 130 LEU A C 1
ATOM 1074 O O . LEU A 1 130 ? -0.409 0.672 11.688 1.00 83.75 130 LEU A O 1
ATOM 1078 N N . ASP A 1 131 ? -2.448 1.514 12.091 1.00 84.00 131 ASP A N 1
ATOM 1079 C CA . ASP A 1 131 ? -3.099 0.647 11.097 1.00 84.00 131 ASP A CA 1
ATOM 1080 C C . ASP A 1 131 ? -2.708 1.060 9.687 1.00 84.00 131 ASP A C 1
ATOM 1082 O O . ASP A 1 131 ? -2.336 0.207 8.881 1.00 84.00 131 ASP A O 1
ATOM 1086 N N . ALA A 1 132 ? -2.709 2.372 9.427 1.00 84.75 132 ALA A N 1
ATOM 1087 C CA . ALA A 1 132 ? -2.234 2.939 8.177 1.00 84.75 132 ALA A CA 1
ATOM 1088 C C . ALA A 1 132 ? -0.802 2.487 7.891 1.00 84.75 132 ALA A C 1
ATOM 1090 O O . ALA A 1 132 ? -0.520 1.987 6.804 1.00 84.75 132 ALA A O 1
ATOM 1091 N N . LEU A 1 133 ? 0.092 2.582 8.880 1.00 86.00 133 LEU A N 1
ATOM 1092 C CA . LEU A 1 133 ? 1.470 2.124 8.741 1.00 86.00 133 LEU A CA 1
ATOM 1093 C C . LEU A 1 133 ? 1.561 0.607 8.548 1.00 86.00 133 LEU A C 1
ATOM 1095 O O . LEU A 1 133 ? 2.397 0.151 7.774 1.00 86.00 133 LEU A O 1
ATOM 1099 N N . THR A 1 134 ? 0.716 -0.177 9.215 1.00 87.56 134 THR A N 1
ATOM 1100 C CA . THR A 1 134 ? 0.718 -1.641 9.101 1.00 87.56 134 THR A CA 1
ATOM 1101 C C . THR A 1 134 ? 0.299 -2.083 7.705 1.00 87.56 134 THR A C 1
ATOM 1103 O O . THR A 1 134 ? 1.013 -2.858 7.068 1.00 87.56 134 THR A O 1
ATOM 1106 N N . ILE A 1 135 ? -0.823 -1.562 7.200 1.00 87.50 135 ILE A N 1
ATOM 1107 C CA . ILE A 1 135 ? -1.297 -1.856 5.844 1.00 87.50 135 ILE A CA 1
ATOM 1108 C C . ILE A 1 135 ? -0.299 -1.333 4.812 1.00 87.50 135 ILE A C 1
ATOM 1110 O O . ILE A 1 135 ? 0.069 -2.065 3.894 1.00 87.50 135 ILE A O 1
ATOM 1114 N N . TRP A 1 136 ? 0.209 -0.113 4.994 1.00 87.88 136 TRP A N 1
ATOM 1115 C CA . TRP A 1 136 ? 1.223 0.442 4.104 1.00 87.88 136 TRP A CA 1
ATOM 1116 C C . TRP A 1 136 ? 2.481 -0.428 4.061 1.00 87.88 136 TRP A C 1
ATOM 1118 O O . TRP A 1 136 ? 2.949 -0.760 2.979 1.00 87.88 136 TRP A O 1
ATOM 1128 N N . SER A 1 137 ? 2.992 -0.870 5.213 1.00 89.25 137 SER A N 1
ATOM 1129 C CA . SER A 1 137 ? 4.180 -1.732 5.294 1.00 89.25 137 SER A CA 1
ATOM 1130 C C . SER A 1 137 ? 3.954 -3.087 4.628 1.00 89.25 137 SER A C 1
ATOM 1132 O O . SER A 1 137 ? 4.834 -3.577 3.923 1.00 89.25 137 SER A O 1
ATOM 1134 N N . LEU A 1 138 ? 2.770 -3.677 4.812 1.00 92.00 138 LEU A N 1
ATOM 1135 C CA . LEU A 1 138 ? 2.386 -4.946 4.197 1.00 92.00 138 LEU A CA 1
ATOM 1136 C C . LEU A 1 138 ? 2.390 -4.850 2.665 1.00 92.00 138 LEU A C 1
ATOM 1138 O O . LEU A 1 138 ? 3.038 -5.647 1.984 1.00 92.00 138 LEU A O 1
ATOM 1142 N N . ILE A 1 139 ? 1.691 -3.850 2.129 1.00 92.00 139 ILE A N 1
ATOM 1143 C CA . ILE A 1 139 ? 1.542 -3.640 0.687 1.00 92.00 139 ILE A CA 1
ATOM 1144 C C . ILE A 1 139 ? 2.860 -3.199 0.051 1.00 92.00 139 ILE A C 1
ATOM 1146 O O . ILE A 1 139 ? 3.258 -3.727 -0.991 1.00 92.00 139 ILE A O 1
ATOM 1150 N N . HIS A 1 140 ? 3.572 -2.274 0.691 1.00 90.50 140 HIS A N 1
ATOM 1151 C CA . HIS A 1 140 ? 4.878 -1.814 0.239 1.00 90.50 140 HIS A CA 1
ATOM 1152 C C . HIS A 1 140 ? 5.909 -2.947 0.244 1.00 90.50 140 HIS A C 1
ATOM 1154 O O . HIS A 1 140 ? 6.631 -3.121 -0.736 1.00 90.50 140 HIS A O 1
ATOM 1160 N N . GLY A 1 141 ? 5.945 -3.768 1.297 1.00 91.88 141 GLY A N 1
ATOM 1161 C CA . GLY A 1 141 ? 6.827 -4.932 1.379 1.00 91.88 141 GLY A CA 1
ATOM 1162 C C . GLY A 1 141 ? 6.555 -5.942 0.265 1.00 91.88 141 GLY A C 1
ATOM 1163 O O . GLY A 1 141 ? 7.483 -6.344 -0.436 1.00 91.88 141 GLY A O 1
ATOM 1164 N N . PHE A 1 142 ? 5.285 -6.292 0.030 1.00 94.44 142 PHE A N 1
ATOM 1165 C CA . PHE A 1 142 ? 4.905 -7.185 -1.069 1.00 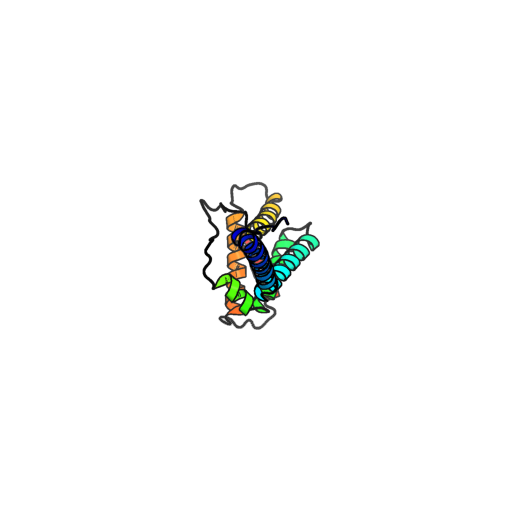94.44 142 PHE A CA 1
ATOM 1166 C C . PHE A 1 142 ? 5.308 -6.626 -2.439 1.00 94.44 142 PHE A C 1
ATOM 1168 O O . PHE A 1 142 ? 5.959 -7.312 -3.225 1.00 94.44 142 PHE A O 1
ATOM 1175 N N . THR A 1 143 ? 5.019 -5.348 -2.680 1.00 93.06 143 THR A N 1
ATOM 1176 C CA . THR A 1 143 ? 5.418 -4.633 -3.901 1.00 93.06 143 THR A CA 1
ATOM 1177 C C . THR A 1 143 ? 6.930 -4.658 -4.100 1.00 93.06 143 THR A C 1
ATOM 1179 O O . THR A 1 143 ? 7.402 -4.950 -5.194 1.00 93.06 143 THR A O 1
ATOM 1182 N N . THR A 1 144 ? 7.699 -4.409 -3.039 1.00 92.81 144 THR A N 1
ATOM 1183 C CA . THR A 1 144 ? 9.169 -4.418 -3.079 1.00 92.81 144 THR A CA 1
ATOM 1184 C C . THR A 1 144 ? 9.701 -5.791 -3.480 1.00 92.81 144 THR A C 1
ATOM 1186 O O . THR A 1 144 ? 10.602 -5.883 -4.312 1.00 92.81 144 THR A O 1
ATOM 1189 N N . MET A 1 145 ? 9.133 -6.864 -2.918 1.00 93.88 145 MET A N 1
ATOM 1190 C CA . MET A 1 145 ? 9.519 -8.236 -3.259 1.00 93.88 145 MET A CA 1
ATOM 1191 C C . MET A 1 145 ? 9.211 -8.584 -4.722 1.00 93.88 145 MET A C 1
ATOM 1193 O O . MET A 1 145 ? 10.004 -9.291 -5.341 1.00 93.88 145 MET A O 1
ATOM 1197 N N . LEU A 1 146 ? 8.105 -8.078 -5.280 1.00 93.56 146 LEU A N 1
ATOM 1198 C CA . LEU A 1 146 ? 7.754 -8.250 -6.695 1.00 93.56 146 LEU A CA 1
ATOM 1199 C C . LEU A 1 146 ? 8.670 -7.434 -7.618 1.00 93.56 146 LEU A C 1
ATOM 1201 O O . LEU A 1 146 ? 9.252 -7.982 -8.550 1.00 93.56 146 LEU A O 1
ATOM 1205 N N . VAL A 1 147 ? 8.837 -6.137 -7.342 1.00 92.38 147 VAL A N 1
ATOM 1206 C CA . VAL A 1 147 ? 9.651 -5.206 -8.146 1.00 92.38 147 VAL A CA 1
ATOM 1207 C C . VAL A 1 147 ? 11.110 -5.651 -8.218 1.00 92.38 147 VAL A C 1
ATOM 1209 O O . VAL A 1 147 ? 11.724 -5.602 -9.283 1.00 92.38 147 VAL A O 1
ATOM 1212 N N . ASN A 1 148 ? 11.664 -6.115 -7.097 1.00 89.88 148 ASN A N 1
ATOM 1213 C CA . ASN A 1 148 ? 13.044 -6.593 -7.036 1.00 89.88 148 ASN A CA 1
ATOM 1214 C C . ASN A 1 148 ? 13.197 -8.052 -7.485 1.00 89.88 148 ASN A C 1
ATOM 1216 O O . ASN A 1 148 ? 14.304 -8.586 -7.430 1.00 89.88 148 ASN A O 1
ATOM 1220 N N . ASN A 1 149 ? 12.109 -8.697 -7.922 1.00 89.25 149 ASN A N 1
ATOM 1221 C CA . ASN A 1 149 ? 12.077 -10.107 -8.305 1.00 89.25 149 ASN A CA 1
ATOM 1222 C C . ASN A 1 149 ? 12.627 -11.039 -7.200 1.00 89.25 149 ASN A C 1
ATOM 1224 O O . ASN A 1 149 ? 13.179 -12.102 -7.483 1.00 89.25 149 ASN A O 1
ATOM 1228 N N . THR A 1 150 ? 12.485 -10.631 -5.932 1.00 91.19 150 THR A N 1
ATOM 1229 C CA . THR A 1 150 ? 12.822 -11.440 -4.751 1.00 91.19 150 THR A CA 1
ATOM 1230 C C . THR A 1 150 ? 11.896 -12.646 -4.659 1.00 91.19 150 THR A C 1
ATOM 1232 O O . THR A 1 150 ? 12.320 -13.733 -4.273 1.00 91.19 150 THR A O 1
ATOM 1235 N N . ILE A 1 151 ? 10.630 -12.449 -5.029 1.00 90.69 151 ILE A N 1
ATOM 1236 C CA . ILE A 1 151 ? 9.653 -13.517 -5.209 1.00 90.69 151 ILE A CA 1
ATOM 1237 C C . ILE A 1 151 ? 9.162 -13.486 -6.651 1.00 90.69 151 ILE A C 1
ATOM 1239 O O . ILE A 1 151 ? 8.892 -12.421 -7.205 1.00 90.69 151 ILE A O 1
ATOM 1243 N N . LYS A 1 152 ? 8.995 -14.665 -7.241 1.00 87.56 152 LYS A N 1
ATOM 1244 C CA . LYS A 1 152 ? 8.261 -14.822 -8.490 1.00 87.56 152 LYS A CA 1
ATOM 1245 C C . LYS A 1 152 ? 6.866 -15.316 -8.136 1.00 87.56 152 LYS A C 1
ATOM 1247 O O . LYS A 1 152 ? 6.715 -16.441 -7.672 1.00 87.56 152 LYS A O 1
ATOM 1252 N N . TYR A 1 153 ? 5.867 -14.454 -8.287 1.00 88.31 153 TYR A N 1
ATOM 1253 C CA . TYR A 1 153 ? 4.489 -14.812 -7.974 1.00 88.31 153 TYR A CA 1
ATOM 1254 C C . TYR A 1 153 ? 3.839 -15.479 -9.191 1.00 88.31 153 TYR A C 1
ATOM 1256 O O . TYR A 1 153 ? 3.680 -14.855 -10.238 1.00 88.31 153 TYR A O 1
ATOM 1264 N N . GLU A 1 154 ? 3.500 -16.761 -9.066 1.00 85.75 154 GLU A N 1
ATOM 1265 C CA . GLU A 1 154 ? 2.857 -17.550 -10.122 1.00 85.75 154 GLU A CA 1
ATOM 1266 C C . GLU A 1 154 ? 1.330 -17.444 -9.991 1.00 85.75 154 GLU A C 1
ATOM 1268 O O . GLU A 1 154 ? 0.658 -18.352 -9.512 1.00 85.75 154 GLU A O 1
ATOM 1273 N N . GLY A 1 155 ? 0.782 -16.283 -10.355 1.00 88.62 155 GLY A N 1
ATOM 1274 C CA . GLY A 1 155 ? -0.647 -15.974 -10.274 1.00 88.62 155 GLY A CA 1
ATOM 1275 C C . GLY A 1 155 ? -0.924 -14.484 -10.473 1.00 88.62 155 GLY A C 1
ATOM 1276 O O . GLY A 1 155 ? -0.004 -13.711 -10.749 1.00 88.62 155 GLY A O 1
ATOM 1277 N N . ASP A 1 156 ? -2.181 -14.064 -10.307 1.00 92.50 156 ASP A N 1
ATOM 1278 C CA . ASP A 1 156 ? -2.511 -12.637 -10.255 1.00 92.50 156 ASP A CA 1
ATOM 1279 C C . ASP A 1 156 ? -2.124 -12.069 -8.880 1.00 92.50 156 ASP A C 1
ATOM 1281 O O . ASP A 1 156 ? -2.738 -12.357 -7.849 1.00 92.50 156 ASP A O 1
ATOM 1285 N N . TYR A 1 157 ? -1.072 -11.252 -8.853 1.00 92.19 157 TYR A N 1
ATOM 1286 C CA . TYR A 1 157 ? -0.591 -10.623 -7.626 1.00 92.19 157 TYR A CA 1
ATOM 1287 C C . TYR A 1 157 ? -1.609 -9.634 -7.028 1.00 92.19 157 TYR A C 1
ATOM 1289 O O . TYR A 1 157 ? -1.534 -9.330 -5.836 1.00 92.19 157 TYR A O 1
ATOM 1297 N N . LEU A 1 158 ? -2.583 -9.145 -7.801 1.00 94.00 158 LEU A N 1
ATOM 1298 C CA . LEU A 1 158 ? -3.658 -8.286 -7.298 1.00 94.00 158 LEU A CA 1
ATOM 1299 C C . LEU A 1 158 ? -4.689 -9.068 -6.485 1.00 94.00 158 LEU A C 1
ATOM 1301 O O . LEU A 1 158 ? -5.265 -8.522 -5.536 1.00 94.00 158 LEU A O 1
ATOM 1305 N N . ASP A 1 159 ? -4.897 -10.344 -6.802 1.00 93.50 159 ASP A N 1
ATOM 1306 C CA . ASP A 1 159 ? -5.721 -11.231 -5.981 1.00 93.50 159 ASP A CA 1
ATOM 1307 C C . ASP A 1 159 ? -5.031 -11.526 -4.651 1.00 93.50 159 ASP A C 1
ATOM 1309 O O . ASP A 1 159 ? -5.672 -11.471 -3.596 1.00 93.50 159 ASP A O 1
ATOM 1313 N N . ALA A 1 160 ? -3.707 -11.715 -4.677 1.00 92.75 160 ALA A N 1
ATOM 1314 C CA . ALA A 1 160 ? -2.892 -11.841 -3.471 1.00 92.75 160 ALA A CA 1
ATOM 1315 C C . ALA A 1 160 ? -3.047 -10.618 -2.555 1.00 92.75 160 ALA A C 1
ATOM 1317 O O . ALA A 1 160 ? -3.321 -10.770 -1.365 1.00 92.75 160 ALA A O 1
ATOM 1318 N N . VAL A 1 161 ? -2.964 -9.405 -3.116 1.00 93.00 161 VAL A N 1
ATOM 1319 C CA . VAL A 1 161 ? -3.195 -8.148 -2.381 1.00 93.00 161 VAL A CA 1
ATOM 1320 C C . VAL A 1 161 ? -4.578 -8.134 -1.734 1.00 93.00 161 VAL A C 1
ATOM 1322 O O . VAL A 1 161 ? -4.704 -7.826 -0.549 1.00 93.00 161 VAL A O 1
ATOM 1325 N N . SER A 1 162 ? -5.619 -8.509 -2.482 1.00 92.38 162 SER A N 1
ATOM 1326 C CA . SER A 1 162 ? -6.980 -8.607 -1.947 1.00 92.38 162 SER A CA 1
ATOM 1327 C C . SER A 1 162 ? -7.077 -9.564 -0.761 1.00 92.38 162 SER A C 1
ATOM 1329 O O . SER A 1 162 ? -7.733 -9.241 0.227 1.00 92.38 162 SER A O 1
ATOM 1331 N N . LEU A 1 163 ? -6.452 -10.738 -0.854 1.00 91.56 163 LEU A N 1
ATOM 1332 C CA . LEU A 1 163 ? -6.459 -11.736 0.214 1.00 91.56 163 LEU A CA 1
ATOM 1333 C C . LEU A 1 163 ? -5.700 -11.237 1.445 1.00 91.56 163 LEU A C 1
ATOM 1335 O O . LEU A 1 163 ? -6.240 -11.283 2.546 1.00 91.56 163 LEU A O 1
ATOM 1339 N N . MET A 1 164 ? -4.498 -10.686 1.261 1.00 90.75 164 MET A N 1
ATOM 1340 C CA . MET A 1 164 ? -3.675 -10.145 2.347 1.00 90.75 164 MET A CA 1
ATOM 1341 C C . MET A 1 164 ? -4.397 -9.031 3.116 1.00 90.75 164 MET A C 1
ATOM 1343 O O . MET A 1 164 ? -4.360 -9.004 4.345 1.00 90.75 164 MET A O 1
ATOM 1347 N N . LEU A 1 165 ? -5.092 -8.136 2.407 1.00 89.00 165 LEU A N 1
ATOM 1348 C CA . LEU A 1 165 ? -5.877 -7.070 3.032 1.00 89.00 165 LEU A CA 1
ATOM 1349 C C . LEU A 1 165 ? -7.102 -7.607 3.764 1.00 89.00 165 LEU A C 1
ATOM 1351 O O . LEU A 1 165 ? -7.349 -7.190 4.889 1.00 89.00 165 LEU A O 1
ATOM 1355 N N . LYS A 1 166 ? -7.846 -8.546 3.167 1.00 88.31 166 LYS A N 1
ATOM 1356 C CA . LYS A 1 166 ? -8.999 -9.178 3.827 1.00 88.31 166 LYS A CA 1
ATOM 1357 C C . LYS A 1 166 ? -8.590 -9.874 5.119 1.00 88.31 166 LYS A C 1
ATOM 1359 O O . LYS A 1 166 ? -9.241 -9.679 6.137 1.00 88.31 166 LYS A O 1
ATOM 1364 N N . GLU A 1 167 ? -7.506 -10.644 5.094 1.00 85.50 167 GLU A N 1
ATOM 1365 C CA . GLU A 1 167 ? -6.975 -11.289 6.297 1.00 85.50 167 GLU A CA 1
ATOM 1366 C C . GLU A 1 167 ? -6.531 -10.257 7.336 1.00 85.50 167 GLU A C 1
ATOM 1368 O O . GLU A 1 167 ? -6.809 -10.419 8.520 1.00 85.50 167 GLU A O 1
ATOM 1373 N N . LYS A 1 168 ? -5.911 -9.147 6.912 1.00 83.00 168 LYS A N 1
ATOM 1374 C CA . LYS A 1 168 ? -5.505 -8.097 7.848 1.00 83.00 168 LYS A CA 1
ATOM 1375 C C . LYS A 1 168 ? -6.691 -7.356 8.468 1.00 83.00 168 LYS A C 1
ATOM 1377 O O . LYS A 1 168 ? -6.627 -7.034 9.651 1.00 83.00 168 LYS A O 1
ATOM 1382 N N . VAL A 1 169 ? -7.738 -7.079 7.697 1.00 74.94 169 VAL A N 1
ATOM 1383 C CA . VAL A 1 169 ? -8.935 -6.366 8.168 1.00 74.94 169 VAL A CA 1
ATOM 1384 C C . VAL A 1 169 ? -9.750 -7.234 9.122 1.00 74.94 169 VAL A C 1
ATOM 1386 O O . VAL A 1 169 ? -10.143 -6.739 10.166 1.00 74.94 169 VAL A O 1
ATOM 1389 N N . LYS A 1 170 ? -9.862 -8.546 8.876 1.00 69.88 170 LYS A N 1
ATOM 1390 C CA . LYS A 1 170 ? -10.446 -9.496 9.845 1.00 69.88 170 LYS A CA 1
ATOM 1391 C C . LYS A 1 170 ? -9.720 -9.551 11.195 1.00 69.88 170 LYS A C 1
ATOM 1393 O O . LYS A 1 170 ? -10.283 -10.034 12.160 1.00 69.88 170 LYS A O 1
ATOM 1398 N N . ILE A 1 171 ? -8.442 -9.165 11.242 1.00 57.31 171 ILE A N 1
ATOM 1399 C CA . ILE A 1 171 ? -7.652 -9.087 12.486 1.00 57.31 171 ILE A CA 1
ATOM 1400 C C . ILE A 1 171 ? -7.881 -7.741 13.200 1.00 57.31 171 ILE A C 1
ATOM 1402 O O . ILE A 1 171 ? -7.471 -7.579 14.348 1.00 57.31 171 ILE A O 1
ATOM 1406 N N . LEU A 1 172 ? -8.431 -6.746 12.497 1.00 53.53 172 LEU A N 1
ATOM 1407 C CA . LEU A 1 172 ? -8.748 -5.427 13.044 1.00 53.53 172 LEU A CA 1
ATOM 1408 C C . LEU A 1 172 ? -10.192 -5.342 13.574 1.00 53.53 172 LEU A C 1
ATOM 1410 O O . LEU A 1 172 ? -10.401 -4.561 14.497 1.00 53.53 172 LEU A O 1
ATOM 1414 N N . GLU A 1 173 ? -11.118 -6.141 13.025 1.00 51.53 173 GLU A N 1
ATOM 1415 C CA . GLU A 1 173 ? -12.458 -6.433 13.583 1.00 51.53 173 GLU A CA 1
ATOM 1416 C C . GLU A 1 173 ? -12.385 -7.323 14.841 1.00 51.53 173 GLU A C 1
ATOM 1418 O O . GLU A 1 173 ? -13.218 -7.125 15.757 1.00 51.53 173 GLU A O 1
#

Radius of gyration: 23.35 Å; chains: 1; bounding box: 45×85×49 Å

Foldseek 3Di:
DDDPPPDPVVVVVVVVVVVVVCCVVVVVVVCCPPPLNVLVVVLLVLLVVLCVVQVPDLLSSLLSNLLSVLVSCLVPVVSVCVVPVDDDPDDFDADPLETPDCVDPLSVVLCCSQVVVCVVPDDDPHYSSNLSVVLCCVSNVLSVCSSVVVDDDPDPVSVVNVVVSVVSVVVVD

pLDDT: mean 72.18, std 21.22, range [27.05, 94.56]